Protein AF-A0A536A3Z0-F1 (afdb_monomer)

Secondary structure (DSSP, 8-state):
------HHHHHHHHHHHHHHHHHHHHHHHHHHHTT--HHHHHHHHHHHHHHHHHHHHHHHHHGGG--PPP--GGGGG----S--SHHHHHHHHHHHHHHTHHHH-TTSSS--TTGGG-SSPPP-HHHHGGGS-HHHHHHHHHH--TTSS-----TT---

Structure (mmCIF, N/CA/C/O backbone):
data_AF-A0A536A3Z0-F1
#
_entry.id   AF-A0A536A3Z0-F1
#
loop_
_atom_site.group_PDB
_atom_site.id
_atom_site.type_symbol
_atom_site.label_atom_id
_atom_site.label_alt_id
_atom_site.label_comp_id
_atom_site.label_asym_id
_atom_site.label_entity_id
_atom_site.label_seq_id
_atom_site.pdbx_PDB_ins_code
_atom_site.Cartn_x
_atom_site.Cartn_y
_atom_site.Cartn_z
_atom_site.occupancy
_atom_site.B_iso_or_equiv
_atom_site.auth_seq_id
_atom_site.auth_comp_id
_atom_site.auth_asym_id
_atom_site.auth_atom_id
_atom_site.pdbx_PDB_model_num
ATOM 1 N N . MET A 1 1 ? -14.158 -18.228 -1.837 1.00 35.00 1 MET A N 1
ATOM 2 C CA . MET A 1 1 ? -15.014 -17.431 -0.934 1.00 35.00 1 MET A CA 1
ATOM 3 C C . MET A 1 1 ? -14.098 -16.528 -0.124 1.00 35.00 1 MET A C 1
ATOM 5 O O . MET A 1 1 ? -13.519 -16.974 0.854 1.00 35.00 1 MET A O 1
ATOM 9 N N . THR A 1 2 ? -13.836 -15.323 -0.623 1.00 39.72 2 THR A N 1
ATOM 10 C CA . THR A 1 2 ? -12.904 -14.354 -0.028 1.00 39.72 2 THR A CA 1
ATOM 11 C C . THR A 1 2 ? -13.703 -13.335 0.769 1.00 39.72 2 THR A C 1
ATOM 13 O O . THR A 1 2 ? -14.512 -12.608 0.199 1.00 39.72 2 THR A O 1
ATOM 16 N N . PHE A 1 3 ? -13.504 -13.307 2.084 1.00 36.41 3 PHE A N 1
ATOM 17 C CA . PHE A 1 3 ? -14.075 -12.280 2.950 1.00 36.41 3 PHE A CA 1
ATOM 18 C C . PHE A 1 3 ? -13.420 -10.926 2.612 1.00 36.41 3 PHE A C 1
ATOM 20 O O . PHE A 1 3 ? -12.194 -10.837 2.676 1.00 36.41 3 PHE A O 1
ATOM 27 N N . PRO A 1 4 ? -14.175 -9.878 2.229 1.00 50.72 4 PRO A N 1
ATOM 28 C CA . PRO A 1 4 ? -13.609 -8.635 1.709 1.00 50.72 4 PRO A CA 1
ATOM 29 C C . PRO A 1 4 ? -13.393 -7.599 2.822 1.00 50.72 4 PRO A C 1
ATOM 31 O O . PRO A 1 4 ? -13.714 -6.428 2.647 1.00 50.72 4 PRO A O 1
ATOM 34 N N . ILE A 1 5 ? -12.903 -8.013 3.993 1.00 47.41 5 ILE A N 1
ATOM 35 C CA . ILE A 1 5 ? -12.660 -7.086 5.105 1.00 47.41 5 ILE A CA 1
ATOM 36 C C . ILE A 1 5 ? -11.173 -7.136 5.442 1.00 47.41 5 ILE A C 1
ATOM 38 O O . ILE A 1 5 ? -10.689 -8.090 6.046 1.00 47.41 5 ILE A O 1
ATOM 42 N N . SER A 1 6 ? -10.438 -6.116 4.992 1.00 59.69 6 SER A N 1
ATOM 43 C CA . SER A 1 6 ? -9.036 -5.906 5.357 1.00 59.69 6 SER A CA 1
ATOM 44 C C . SER A 1 6 ? -8.905 -5.638 6.865 1.00 59.69 6 SER A C 1
ATOM 46 O O . SER A 1 6 ? -9.880 -5.264 7.522 1.00 59.69 6 SER A O 1
ATOM 48 N N . ARG A 1 7 ? -7.691 -5.761 7.428 1.00 57.69 7 ARG A N 1
ATOM 49 C CA . ARG A 1 7 ? -7.367 -5.367 8.823 1.00 57.69 7 ARG A CA 1
ATOM 50 C C . ARG A 1 7 ? -7.955 -4.008 9.193 1.00 57.69 7 ARG A C 1
ATOM 52 O O . ARG A 1 7 ? -8.453 -3.804 10.293 1.00 57.69 7 ARG A O 1
ATOM 59 N N . GLN A 1 8 ? -7.913 -3.090 8.237 1.00 54.50 8 GLN A N 1
ATOM 60 C CA . GLN A 1 8 ? -8.420 -1.735 8.383 1.00 54.50 8 GLN A CA 1
ATOM 61 C C . GLN A 1 8 ? -9.938 -1.653 8.334 1.00 54.50 8 GLN A C 1
ATOM 63 O O . GLN A 1 8 ? -10.494 -0.802 9.014 1.00 54.50 8 GLN A O 1
ATOM 68 N N . GLY A 1 9 ? -10.619 -2.532 7.593 1.00 60.88 9 GLY A N 1
ATOM 69 C CA . GLY A 1 9 ? -12.071 -2.660 7.689 1.00 60.88 9 GLY A CA 1
ATOM 70 C C . GLY A 1 9 ? -12.499 -2.955 9.127 1.00 60.88 9 GLY A C 1
ATOM 71 O O . GLY A 1 9 ? -13.420 -2.323 9.631 1.00 60.88 9 GLY A O 1
ATOM 72 N N . LEU A 1 10 ? -11.755 -3.815 9.828 1.00 69.81 10 LEU A N 1
ATOM 73 C CA . LEU A 1 10 ? -11.991 -4.107 11.245 1.00 69.81 10 LEU A CA 1
ATOM 74 C C . LEU A 1 10 ? -11.639 -2.925 12.167 1.00 69.81 10 LEU A C 1
ATOM 76 O O . LEU A 1 10 ? -12.424 -2.610 13.056 1.00 69.81 10 LEU A O 1
ATOM 80 N N . GLU A 1 11 ? -10.520 -2.224 11.945 1.00 67.62 11 GLU A N 1
ATOM 81 C CA . GLU A 1 11 ? -10.167 -1.021 12.729 1.00 67.62 11 GLU A CA 1
ATOM 82 C C . GLU A 1 11 ? -11.187 0.122 12.541 1.00 67.62 11 GLU A C 1
ATOM 84 O O . GLU A 1 11 ? -11.544 0.801 13.501 1.00 67.62 11 GLU A O 1
ATOM 89 N N . GLN A 1 12 ? -11.701 0.325 11.324 1.00 63.50 12 GLN A N 1
ATOM 90 C CA . GLN A 1 12 ? -12.734 1.328 11.042 1.00 63.50 12 GLN A CA 1
ATOM 91 C C . GLN A 1 12 ? -14.075 0.954 11.678 1.00 63.50 12 GLN A C 1
ATOM 93 O O . GLN A 1 12 ? -14.724 1.814 12.271 1.00 63.50 12 GLN A O 1
ATOM 98 N N . ILE A 1 13 ? -14.461 -0.325 11.622 1.00 72.94 13 ILE A N 1
ATOM 99 C CA . ILE A 1 13 ? -15.632 -0.841 12.341 1.00 72.94 13 ILE A CA 1
ATOM 100 C C . ILE A 1 13 ? -15.473 -0.582 13.848 1.00 72.94 13 ILE A C 1
ATOM 102 O O . ILE A 1 13 ? -16.381 -0.026 14.462 1.00 72.94 13 ILE A O 1
ATOM 106 N N . ALA A 1 14 ? -14.298 -0.859 14.422 1.00 77.31 14 ALA A N 1
ATOM 107 C CA . ALA A 1 14 ? -14.023 -0.613 15.836 1.00 77.31 14 ALA A CA 1
ATOM 108 C C . ALA A 1 14 ? -14.120 0.878 16.219 1.00 77.31 14 ALA A C 1
ATOM 110 O O . ALA A 1 14 ? -14.708 1.212 17.246 1.00 77.31 14 ALA A O 1
ATOM 111 N N . ILE A 1 15 ? -13.601 1.795 15.391 1.00 80.00 15 ILE A N 1
ATOM 112 C CA . ILE A 1 15 ? -13.706 3.247 15.632 1.00 80.00 15 ILE A CA 1
ATOM 113 C C . ILE A 1 15 ? -15.165 3.710 15.567 1.00 80.00 15 ILE A C 1
ATOM 115 O O . ILE A 1 15 ? -15.617 4.445 16.445 1.00 80.00 15 ILE A O 1
ATOM 119 N N . VAL A 1 16 ? -15.915 3.276 14.552 1.00 77.06 16 VAL A N 1
ATOM 120 C CA . VAL A 1 16 ? -17.336 3.626 14.403 1.00 77.06 16 VAL A CA 1
ATOM 121 C C . VAL A 1 16 ? -18.140 3.130 15.604 1.00 77.06 16 VAL A C 1
ATOM 123 O O . VAL A 1 16 ? -18.972 3.869 16.134 1.00 77.06 16 VAL A O 1
ATOM 126 N N . LEU A 1 17 ? -17.855 1.920 16.084 1.00 81.12 17 LEU A N 1
ATOM 127 C CA . LEU A 1 17 ? -18.514 1.345 17.254 1.00 81.12 17 LEU A CA 1
ATOM 128 C C . LEU A 1 17 ? -18.120 2.073 18.547 1.00 81.12 17 LEU A C 1
ATOM 130 O O . LEU A 1 17 ? -18.994 2.358 19.367 1.00 81.12 17 LEU A O 1
ATOM 134 N N . ALA A 1 18 ? -16.863 2.502 18.692 1.00 80.81 18 ALA A N 1
ATOM 135 C CA . ALA A 1 18 ? -16.418 3.324 19.819 1.00 80.81 18 ALA A CA 1
ATOM 136 C C . ALA A 1 18 ? -17.085 4.715 19.846 1.00 80.81 18 ALA A C 1
ATOM 138 O O . ALA A 1 18 ? -17.558 5.162 20.894 1.00 80.81 18 ALA A O 1
ATOM 139 N N . VAL A 1 19 ? -17.182 5.394 18.697 1.00 82.50 19 VAL A N 1
ATOM 140 C CA . VAL A 1 19 ? -17.885 6.685 18.578 1.00 82.50 19 VAL A CA 1
ATOM 141 C C . VAL A 1 19 ? -19.380 6.512 18.854 1.00 82.50 19 VAL A C 1
ATOM 143 O O . VAL A 1 19 ? -19.966 7.295 19.605 1.00 82.50 19 VAL A O 1
ATOM 146 N N . GLY A 1 20 ? -19.995 5.459 18.308 1.00 76.50 20 GLY A N 1
ATOM 147 C CA . GLY A 1 20 ? -21.389 5.107 18.576 1.00 76.50 20 GLY A CA 1
ATOM 148 C C . GLY A 1 20 ? -21.656 4.869 20.064 1.00 76.50 20 GLY A C 1
ATOM 149 O O . GLY A 1 20 ? -22.632 5.390 20.607 1.00 76.50 20 GLY A O 1
ATOM 150 N N . ALA A 1 21 ? -20.752 4.169 20.752 1.00 80.50 21 ALA A N 1
ATOM 151 C CA . ALA A 1 21 ? -20.824 3.947 22.192 1.00 80.50 21 ALA A CA 1
ATOM 152 C C . ALA A 1 21 ? -20.723 5.250 23.001 1.00 80.50 21 ALA A C 1
ATOM 154 O O . ALA A 1 21 ? -21.489 5.442 23.946 1.00 80.50 21 ALA A O 1
ATOM 155 N N . ALA A 1 22 ? -19.833 6.170 22.614 1.00 81.94 22 ALA A N 1
ATOM 156 C CA . ALA A 1 22 ? -19.687 7.468 23.273 1.00 81.94 22 ALA A CA 1
ATOM 157 C C . ALA A 1 22 ? -20.947 8.338 23.120 1.00 81.94 22 ALA A C 1
ATOM 159 O O . ALA A 1 22 ? -21.454 8.886 24.101 1.00 81.94 22 ALA A O 1
ATOM 160 N N . LEU A 1 23 ? -21.506 8.420 21.909 1.00 80.44 23 LEU A N 1
ATOM 161 C CA . LEU A 1 23 ? -22.755 9.144 21.649 1.00 80.44 23 LEU A CA 1
ATOM 162 C C . LEU A 1 23 ? -23.933 8.526 22.410 1.00 80.44 23 LEU A C 1
ATOM 1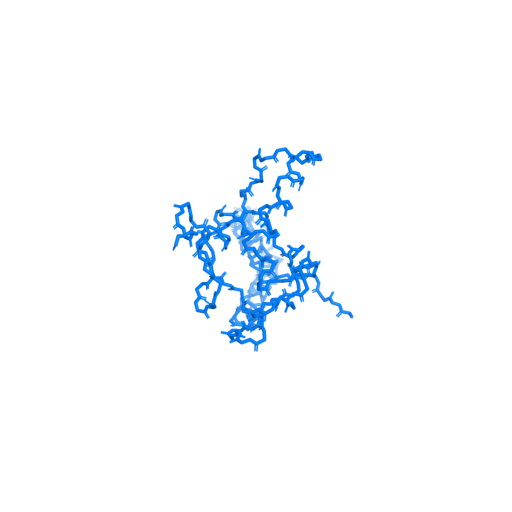64 O O . LEU A 1 23 ? -24.751 9.247 22.990 1.00 80.44 23 LEU A O 1
ATOM 168 N N . PHE A 1 24 ? -23.989 7.194 22.472 1.00 75.50 24 PHE A N 1
ATOM 169 C CA . PHE A 1 24 ? -24.985 6.490 23.266 1.00 75.50 24 PHE A CA 1
ATOM 170 C C . PHE A 1 24 ? -24.838 6.792 24.764 1.00 75.50 24 PHE A C 1
ATOM 172 O O . PHE A 1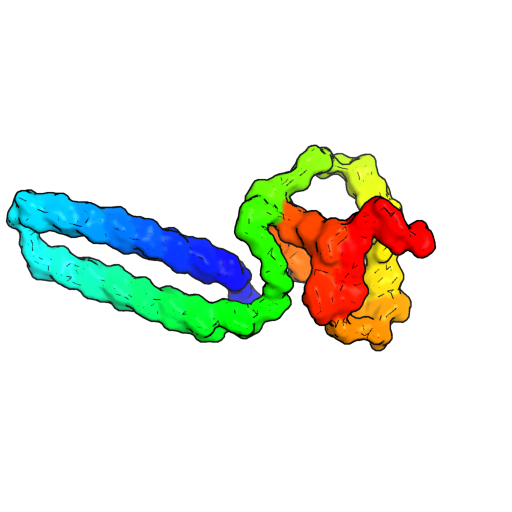 24 ? -25.839 7.074 25.418 1.00 75.50 24 PHE A O 1
ATOM 179 N N . ALA A 1 25 ? -23.615 6.814 25.303 1.00 74.75 25 ALA A N 1
ATOM 180 C CA . ALA A 1 25 ? -23.332 7.167 26.696 1.00 74.75 25 ALA A CA 1
ATOM 181 C C . ALA A 1 25 ? -23.680 8.631 27.039 1.00 74.75 25 ALA A C 1
ATOM 183 O O . ALA A 1 25 ? -24.053 8.938 28.172 1.00 74.75 25 ALA A O 1
ATOM 184 N N . ILE A 1 26 ? -23.632 9.549 26.074 1.00 79.88 26 ILE A N 1
ATOM 185 C CA . ILE A 1 26 ? -24.117 10.923 26.268 1.00 79.88 26 ILE A CA 1
ATOM 186 C C . ILE A 1 26 ? -25.653 10.942 26.301 1.00 79.88 26 ILE A C 1
ATOM 188 O O . ILE A 1 26 ? -26.254 11.502 27.221 1.00 79.88 26 ILE A O 1
ATOM 192 N N . PHE A 1 27 ? -26.307 10.287 25.337 1.00 73.00 27 PHE A N 1
ATOM 193 C CA . PHE A 1 27 ? -27.771 10.209 25.263 1.00 73.00 27 PHE A CA 1
ATOM 194 C C . PHE A 1 27 ? -28.384 9.526 26.494 1.00 73.00 27 PHE A C 1
ATOM 196 O O . PHE A 1 27 ? -29.369 10.004 27.057 1.00 73.00 27 PHE A O 1
ATOM 203 N N . ALA A 1 28 ? -27.753 8.446 26.941 1.00 66.19 28 ALA A N 1
ATOM 204 C CA . ALA A 1 28 ? -27.955 7.757 28.203 1.00 66.19 28 ALA A CA 1
ATOM 205 C C . ALA A 1 28 ? -28.078 8.710 29.396 1.00 66.19 28 ALA A C 1
ATOM 207 O O . ALA A 1 28 ? -29.131 8.788 30.031 1.00 66.19 28 ALA A O 1
ATOM 208 N N . VAL A 1 29 ? -27.014 9.475 29.658 1.00 76.44 29 VAL A N 1
ATOM 209 C CA . VAL A 1 29 ? -26.912 10.412 30.781 1.00 76.44 29 VAL A CA 1
ATOM 210 C C . VAL A 1 29 ? -27.973 11.507 30.675 1.00 76.44 29 VAL A C 1
ATOM 212 O O . VAL A 1 29 ? -28.627 11.836 31.666 1.00 76.44 29 VAL A O 1
ATOM 215 N N . VAL A 1 30 ? -28.209 12.033 29.470 1.00 75.81 30 VAL A N 1
ATOM 216 C CA . VAL 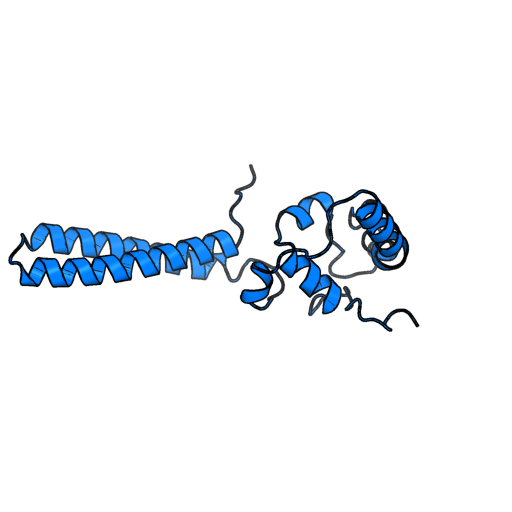A 1 30 ? -29.260 13.031 29.215 1.00 75.81 30 VAL A CA 1
ATOM 217 C C . VAL A 1 30 ? -30.658 12.453 29.469 1.00 75.81 30 VAL A C 1
ATOM 219 O O . VAL A 1 30 ? -31.514 13.130 30.038 1.00 75.81 30 VAL A O 1
ATOM 222 N N . SER A 1 31 ? -30.906 11.202 29.076 1.00 64.94 31 SER A N 1
ATOM 223 C CA . SER A 1 31 ? -32.195 10.531 29.266 1.00 64.94 31 SER A CA 1
ATOM 224 C C . SER A 1 31 ? -32.465 10.157 30.726 1.00 64.94 31 SER A C 1
ATOM 226 O O . SER A 1 31 ? -33.603 10.285 31.179 1.00 64.94 31 SER A O 1
ATOM 228 N N . TRP A 1 32 ? -31.420 9.792 31.477 1.00 65.31 32 TRP A N 1
ATOM 229 C CA . TRP A 1 32 ? -31.483 9.539 32.916 1.00 65.31 32 TRP A CA 1
ATOM 230 C C . TRP A 1 32 ? -31.829 10.809 33.692 1.00 65.31 32 TRP A C 1
ATOM 232 O O . TRP A 1 32 ? -32.757 10.804 34.498 1.00 65.31 32 TRP A O 1
ATOM 242 N N . ARG A 1 33 ? -31.177 11.934 33.360 1.00 76.38 33 ARG A N 1
ATOM 243 C CA . ARG A 1 33 ? -31.507 13.254 33.925 1.00 76.38 33 ARG A CA 1
ATOM 244 C C . ARG A 1 33 ? -32.938 13.710 33.616 1.00 76.38 33 ARG A C 1
ATOM 246 O O . ARG A 1 33 ? -33.452 14.579 34.308 1.00 76.38 33 ARG A O 1
ATOM 253 N N . ARG A 1 34 ? -33.584 13.131 32.595 1.00 77.44 34 ARG A N 1
ATOM 254 C CA . ARG A 1 34 ? -34.976 13.409 32.198 1.00 77.44 34 ARG A CA 1
ATOM 255 C C . ARG A 1 34 ? -36.004 12.403 32.747 1.00 77.44 34 ARG A C 1
ATOM 257 O O . ARG A 1 34 ? -37.163 12.486 32.359 1.00 77.44 34 ARG A O 1
ATOM 264 N N . GLY A 1 35 ? -35.615 11.477 33.631 1.00 68.44 35 GLY A N 1
ATOM 265 C CA . GLY A 1 35 ? -36.553 10.609 34.365 1.00 68.44 35 GLY A CA 1
ATOM 266 C C . GLY A 1 35 ? -37.169 9.453 33.562 1.00 68.44 35 GLY A C 1
ATOM 267 O O . GLY A 1 35 ? -38.273 9.016 33.871 1.00 68.44 35 GLY A O 1
ATOM 268 N N . ARG A 1 36 ? -36.492 8.962 32.516 1.00 65.94 36 ARG A N 1
ATOM 269 C CA . ARG A 1 36 ? -36.989 7.884 31.635 1.00 65.94 36 ARG A CA 1
ATOM 270 C C . ARG A 1 36 ? -36.663 6.475 32.176 1.00 65.94 36 ARG A C 1
ATOM 272 O O . ARG A 1 36 ? -35.621 6.291 32.798 1.00 65.94 36 ARG A O 1
ATOM 279 N N . ASP A 1 37 ? -37.518 5.482 31.888 1.00 70.81 37 ASP A N 1
ATOM 280 C CA . ASP A 1 37 ? -37.456 4.082 32.371 1.00 70.81 37 ASP A CA 1
ATOM 281 C C . ASP A 1 37 ? -36.052 3.436 32.358 1.00 70.81 37 ASP A C 1
ATOM 283 O O . ASP A 1 37 ? -35.551 2.958 31.334 1.00 70.81 37 ASP A O 1
ATOM 287 N N . TRP A 1 38 ? -35.455 3.331 33.547 1.00 68.19 38 TRP A N 1
ATOM 288 C CA . TRP A 1 38 ? -34.079 2.876 33.787 1.00 68.19 38 TRP A CA 1
ATOM 289 C C . TRP A 1 38 ? -33.777 1.442 33.308 1.00 68.19 38 TRP A C 1
ATOM 291 O O . TRP A 1 38 ? -32.653 1.142 32.910 1.00 68.19 38 TRP A O 1
ATOM 301 N N . ARG A 1 39 ? -34.778 0.547 33.268 1.00 70.31 39 ARG A N 1
ATOM 302 C CA . ARG A 1 39 ? -34.592 -0.851 32.814 1.00 70.31 39 ARG A CA 1
ATOM 303 C C . ARG A 1 39 ? -34.244 -0.946 31.326 1.00 70.31 39 ARG A C 1
ATOM 305 O O . ARG A 1 39 ? -33.362 -1.718 30.963 1.00 70.31 39 ARG A O 1
ATOM 312 N N . ARG A 1 40 ? -34.891 -0.140 30.475 1.00 66.81 40 ARG A N 1
ATOM 313 C CA . ARG A 1 40 ? -34.608 -0.102 29.024 1.00 66.81 40 ARG A CA 1
ATOM 314 C C . ARG A 1 40 ? -33.228 0.487 28.747 1.00 66.81 40 ARG A C 1
ATOM 316 O O . ARG A 1 40 ? -32.528 0.058 27.830 1.00 66.81 40 ARG A O 1
ATOM 323 N N . PHE A 1 41 ? -32.832 1.440 29.586 1.00 65.44 41 PHE A N 1
ATOM 324 C CA . PHE A 1 41 ? -31.515 2.045 29.543 1.00 65.44 41 PHE A CA 1
ATOM 325 C C . PHE A 1 41 ? -30.405 1.038 29.905 1.00 65.44 41 PHE A C 1
ATOM 327 O O . PHE A 1 41 ? -29.477 0.843 29.120 1.00 65.44 41 PHE A O 1
ATOM 334 N N . ALA A 1 42 ? -30.550 0.323 31.025 1.00 74.12 42 ALA A N 1
ATOM 335 C CA . ALA A 1 42 ? -29.596 -0.695 31.470 1.00 74.12 42 ALA A CA 1
ATOM 336 C C . ALA A 1 42 ? -29.424 -1.844 30.457 1.00 74.12 42 ALA A C 1
ATOM 338 O O . ALA A 1 42 ? -28.303 -2.279 30.200 1.00 74.12 42 ALA A O 1
ATOM 339 N N . GLN A 1 43 ? -30.515 -2.299 29.831 1.00 76.38 43 GLN A N 1
ATOM 340 C CA . GLN A 1 43 ? -30.468 -3.337 28.792 1.00 76.38 43 GLN A CA 1
ATOM 341 C C . GLN A 1 43 ? -29.689 -2.884 27.551 1.00 76.38 43 GLN A C 1
ATOM 343 O O . GLN A 1 43 ? -28.864 -3.629 27.030 1.00 76.38 43 GLN A O 1
ATOM 348 N N . SER A 1 44 ? -29.912 -1.646 27.108 1.00 74.38 44 SER A N 1
ATOM 349 C CA . SER A 1 44 ? -29.237 -1.088 25.932 1.00 74.38 44 SER A CA 1
ATOM 350 C C . SER A 1 44 ? -27.741 -0.854 26.188 1.00 74.38 44 SER A C 1
ATOM 352 O O . SER A 1 44 ? -26.910 -1.180 25.344 1.00 74.38 44 SER A O 1
ATOM 354 N N . ALA A 1 45 ? -27.386 -0.359 27.380 1.00 79.06 45 ALA A N 1
ATOM 355 C CA . ALA A 1 45 ? -25.994 -0.197 27.799 1.00 79.06 45 ALA A CA 1
ATOM 356 C C . ALA A 1 45 ? -25.259 -1.545 27.904 1.00 79.06 45 ALA A C 1
ATOM 358 O O . ALA A 1 45 ? -24.118 -1.655 27.460 1.00 79.06 45 ALA A O 1
ATOM 359 N N . GLY A 1 46 ? -25.924 -2.584 28.424 1.00 81.00 46 GLY A N 1
ATOM 360 C CA . GLY A 1 46 ? -25.374 -3.941 28.461 1.00 81.00 46 GLY A CA 1
ATOM 361 C C . GLY A 1 46 ? -25.111 -4.511 27.066 1.00 81.00 46 GLY A C 1
ATOM 362 O O . GLY A 1 46 ? -24.063 -5.109 26.838 1.00 81.00 46 GLY A O 1
ATOM 363 N N . PHE A 1 47 ? -26.017 -4.272 26.113 1.00 84.00 47 PHE A N 1
ATOM 364 C CA . PHE A 1 47 ? -25.862 -4.748 24.736 1.00 84.00 47 PHE A CA 1
ATOM 365 C C . PHE A 1 47 ? -24.683 -4.074 24.021 1.00 84.00 47 PHE A C 1
ATOM 367 O O . PHE A 1 47 ? -23.869 -4.747 23.399 1.00 84.00 47 PHE A O 1
ATOM 374 N N . ILE A 1 48 ? -24.542 -2.753 24.167 1.00 81.44 48 ILE A N 1
ATOM 375 C CA . ILE A 1 48 ? -23.415 -2.004 23.592 1.00 81.44 48 ILE A CA 1
ATOM 376 C C . ILE A 1 48 ? -22.094 -2.407 24.252 1.00 81.44 48 ILE A C 1
ATOM 378 O O . ILE A 1 48 ? -21.107 -2.610 23.553 1.00 81.44 48 ILE A O 1
ATOM 382 N N . GLY A 1 49 ? -22.079 -2.594 25.575 1.00 82.12 49 GLY A N 1
ATOM 383 C CA . GLY A 1 49 ? -20.905 -3.106 26.281 1.00 82.12 49 GLY A CA 1
ATOM 384 C C . GLY A 1 49 ? -20.465 -4.478 25.764 1.00 82.12 49 GLY A C 1
ATOM 385 O O . GLY A 1 49 ? -19.278 -4.694 25.539 1.00 82.12 49 GLY A O 1
ATOM 386 N N . ALA A 1 50 ? -21.415 -5.380 25.503 1.00 81.19 50 ALA A N 1
ATOM 387 C CA . ALA A 1 50 ? -21.123 -6.686 24.919 1.00 81.19 50 ALA A CA 1
ATOM 388 C C . ALA A 1 50 ? -20.552 -6.576 23.494 1.00 81.19 50 ALA A C 1
ATOM 390 O O . ALA A 1 50 ? -19.574 -7.255 23.192 1.00 81.19 50 ALA A O 1
ATOM 391 N N . LEU A 1 51 ? -21.105 -5.702 22.642 1.00 86.50 51 LEU A N 1
ATOM 392 C CA . LEU A 1 51 ? -20.591 -5.481 21.283 1.00 86.50 51 LEU A CA 1
ATOM 393 C C . LEU A 1 51 ? -19.149 -4.955 21.297 1.00 86.50 51 LEU A C 1
ATOM 395 O O . LEU A 1 51 ? -18.295 -5.536 20.639 1.00 86.50 51 LEU A O 1
ATOM 399 N N . ILE A 1 52 ? -18.850 -3.954 22.132 1.00 84.25 52 ILE A N 1
ATOM 400 C CA . ILE A 1 52 ? -17.490 -3.405 22.270 1.00 84.25 52 ILE A CA 1
ATOM 401 C C . ILE A 1 52 ? -16.496 -4.486 22.709 1.00 84.25 52 ILE A C 1
ATOM 403 O O . ILE A 1 52 ? -15.385 -4.553 22.190 1.00 84.25 52 ILE A O 1
ATOM 407 N N . LEU A 1 53 ? -16.871 -5.339 23.667 1.00 84.19 53 LEU A N 1
ATOM 408 C CA . LEU A 1 53 ? -16.000 -6.424 24.126 1.00 84.19 53 LEU A CA 1
ATOM 409 C C . LEU A 1 53 ? -15.744 -7.459 23.023 1.00 84.19 53 LEU A C 1
ATOM 411 O O . LEU A 1 53 ? -14.622 -7.950 22.903 1.00 84.19 53 LEU A O 1
ATOM 415 N N . VAL A 1 54 ? -16.754 -7.762 22.203 1.00 86.25 54 VAL A N 1
ATOM 416 C CA . VAL A 1 54 ? -16.605 -8.642 21.038 1.00 86.25 54 VAL A CA 1
ATOM 417 C C . VAL A 1 54 ? -15.688 -8.009 19.991 1.00 86.25 54 VAL A C 1
ATOM 419 O O . VAL A 1 54 ? -14.775 -8.685 19.522 1.00 86.25 54 VAL A O 1
ATOM 422 N N . ASP A 1 55 ? -15.856 -6.724 19.674 1.00 80.19 55 ASP A N 1
ATOM 423 C CA . ASP A 1 55 ? -14.993 -6.022 18.716 1.00 80.19 55 ASP A CA 1
ATOM 424 C C . ASP A 1 55 ? -13.545 -5.954 19.186 1.00 80.19 55 ASP A C 1
ATOM 426 O O . ASP A 1 55 ? -12.633 -6.224 18.410 1.00 80.19 55 ASP A O 1
ATOM 430 N N . LEU A 1 56 ? -13.315 -5.629 20.462 1.00 82.62 56 LEU A N 1
ATOM 431 C CA . LEU A 1 56 ? -11.974 -5.600 21.044 1.00 82.62 56 LEU A CA 1
ATOM 432 C C . LEU A 1 56 ? -11.338 -6.994 21.044 1.00 82.62 56 LEU A C 1
ATOM 434 O O . LEU A 1 56 ? -10.152 -7.122 20.741 1.00 82.62 56 LEU A O 1
ATOM 438 N N . GLY A 1 57 ? -12.116 -8.041 21.333 1.00 80.31 57 GLY A N 1
ATOM 439 C CA . GLY A 1 57 ? -11.660 -9.428 21.246 1.00 80.31 57 GLY A CA 1
ATOM 440 C C . GLY A 1 57 ? -11.307 -9.840 19.815 1.00 80.31 57 GLY A C 1
ATOM 441 O O . GLY A 1 57 ? -10.260 -10.448 19.579 1.00 80.31 57 GLY A O 1
ATOM 442 N N . LEU A 1 58 ? -12.134 -9.462 18.838 1.00 76.25 58 LEU A N 1
ATOM 443 C CA . LEU A 1 58 ? -11.871 -9.719 17.424 1.00 76.25 58 LEU A CA 1
ATOM 444 C C . LEU A 1 58 ? -10.647 -8.930 16.940 1.00 76.25 58 LEU A C 1
ATOM 446 O O . LEU A 1 58 ? -9.775 -9.491 16.285 1.00 76.25 58 LEU A O 1
ATOM 450 N N . ALA A 1 59 ? -10.520 -7.661 17.322 1.00 69.56 59 ALA A N 1
ATOM 451 C CA . ALA A 1 59 ? -9.358 -6.839 17.007 1.00 69.56 59 ALA A CA 1
ATOM 452 C C . ALA A 1 59 ? -8.072 -7.433 17.601 1.00 69.56 59 ALA A C 1
ATOM 454 O O . ALA A 1 59 ? -7.081 -7.574 16.887 1.00 69.56 59 ALA A O 1
ATOM 455 N N . TYR A 1 60 ? -8.090 -7.853 18.870 1.00 73.00 60 TYR A N 1
ATOM 456 C CA . TYR A 1 60 ? -6.931 -8.454 19.536 1.00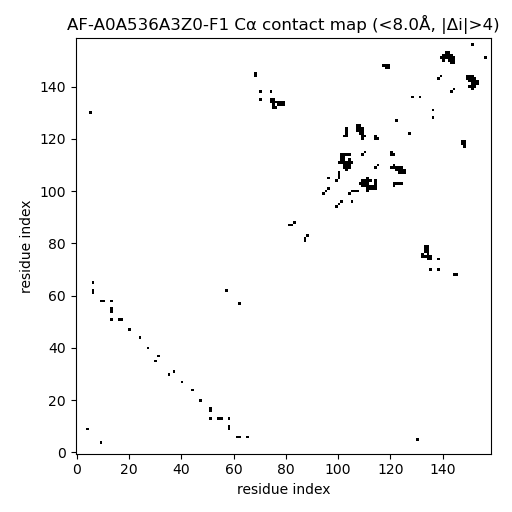 73.00 60 TYR A CA 1
ATOM 457 C C . TYR A 1 60 ? -6.502 -9.784 18.902 1.00 73.00 60 TYR A C 1
ATOM 459 O O . TYR A 1 60 ? -5.312 -10.072 18.820 1.00 73.00 60 TYR A O 1
ATOM 467 N N . THR A 1 61 ? -7.452 -10.590 18.426 1.00 69.94 61 THR A N 1
ATOM 468 C CA . THR A 1 61 ? -7.161 -11.910 17.841 1.00 69.94 61 THR A CA 1
ATOM 469 C C . THR A 1 61 ? -6.836 -11.855 16.346 1.00 69.94 61 THR A C 1
ATOM 471 O O . THR A 1 61 ? -6.035 -12.655 15.861 1.00 69.94 61 THR A O 1
ATOM 474 N N . VAL A 1 62 ? -7.402 -10.904 15.600 1.00 65.88 62 VAL A N 1
ATOM 475 C CA . VAL A 1 62 ? -7.244 -10.812 14.139 1.00 65.88 62 VAL A CA 1
ATOM 476 C C . VAL A 1 62 ? -6.120 -9.854 13.735 1.00 65.88 62 VAL A C 1
ATOM 478 O O . VAL A 1 62 ? -5.356 -10.164 12.822 1.00 65.88 62 VAL A O 1
ATOM 481 N N . ALA A 1 63 ? -5.951 -8.715 14.414 1.00 56.31 63 ALA A N 1
ATOM 482 C CA . ALA A 1 63 ? -4.976 -7.695 14.015 1.00 56.31 63 ALA A CA 1
ATOM 483 C C . ALA A 1 63 ? -3.493 -8.132 14.067 1.00 56.31 63 ALA A C 1
ATOM 485 O O . ALA A 1 63 ? -2.741 -7.697 13.186 1.00 56.31 63 ALA A O 1
ATOM 486 N N . PRO A 1 64 ? -3.020 -8.963 15.020 1.00 56.34 64 PRO A N 1
ATOM 487 C CA . PRO A 1 64 ? -1.618 -9.397 15.052 1.00 56.34 64 PRO A CA 1
ATOM 488 C C . PRO A 1 64 ? -1.253 -10.350 13.908 1.00 56.34 64 PRO A C 1
ATOM 490 O O . PRO A 1 64 ? -0.083 -10.488 13.574 1.00 56.34 64 PRO A O 1
ATOM 493 N N . ASN A 1 65 ? -2.252 -10.992 13.298 1.00 53.03 65 ASN A N 1
ATOM 494 C CA . ASN A 1 65 ? -2.064 -12.036 12.294 1.00 53.03 65 ASN A CA 1
ATOM 495 C C . ASN A 1 65 ? -2.121 -11.513 10.850 1.0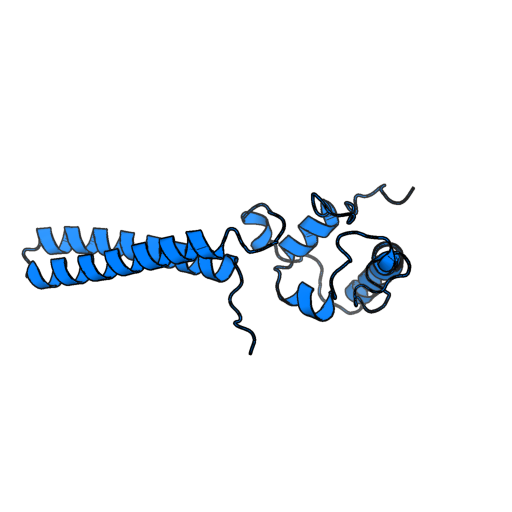0 53.03 65 ASN A C 1
ATOM 497 O O . ASN A 1 65 ? -2.142 -12.311 9.915 1.00 53.03 65 ASN A O 1
ATOM 501 N N . ILE A 1 66 ? -2.163 -10.190 10.647 1.00 55.25 66 ILE A N 1
ATOM 502 C CA . ILE A 1 66 ? -2.225 -9.596 9.309 1.00 55.25 66 ILE A CA 1
ATOM 503 C C . ILE A 1 66 ? -0.857 -9.002 8.947 1.00 55.25 66 ILE A C 1
ATOM 505 O O . ILE A 1 66 ? -0.479 -7.968 9.501 1.00 55.25 66 ILE A O 1
ATOM 509 N N . PRO A 1 67 ? -0.114 -9.632 8.016 1.00 56.59 67 PRO A N 1
ATOM 510 C CA . PRO A 1 67 ? 1.225 -9.217 7.613 1.00 56.59 67 PRO A CA 1
ATOM 511 C C . PRO A 1 67 ? 1.162 -8.051 6.616 1.00 56.59 67 PRO A C 1
ATOM 513 O O . PRO A 1 67 ? 1.601 -8.165 5.475 1.00 56.59 67 PRO A O 1
ATOM 516 N N . THR A 1 68 ? 0.575 -6.925 7.019 1.00 64.12 68 THR A N 1
ATOM 517 C CA . THR A 1 68 ? 0.679 -5.671 6.262 1.00 64.12 68 THR A CA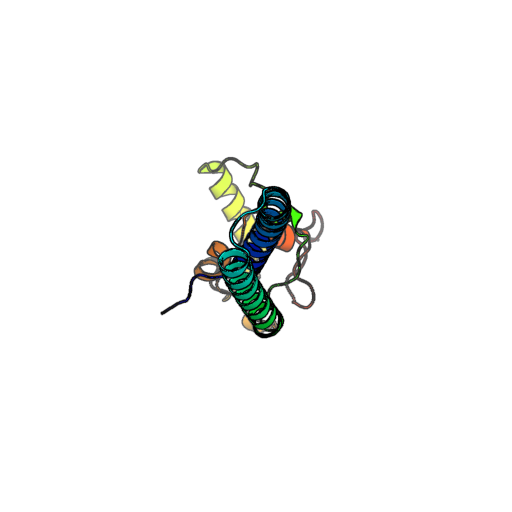 1
ATOM 518 C C . THR A 1 68 ? 1.747 -4.790 6.903 1.00 64.12 68 THR A C 1
ATOM 520 O O . THR A 1 68 ? 1.671 -4.563 8.115 1.00 64.12 68 THR A O 1
ATOM 523 N N . PRO A 1 69 ? 2.718 -4.270 6.136 1.00 69.81 69 PRO A N 1
ATOM 524 C CA . PRO A 1 69 ? 3.726 -3.359 6.665 1.00 69.81 69 PRO A CA 1
ATOM 525 C C . PRO A 1 69 ? 3.056 -2.114 7.268 1.00 69.81 69 PRO A C 1
ATOM 527 O O . PRO A 1 69 ? 2.140 -1.566 6.645 1.00 69.81 69 PRO A O 1
ATOM 530 N N . PRO A 1 70 ? 3.466 -1.655 8.465 1.00 76.62 70 PRO A N 1
ATOM 531 C CA . PRO A 1 70 ? 2.859 -0.488 9.090 1.00 76.62 70 PRO A CA 1
ATOM 532 C C . PRO A 1 70 ? 3.150 0.774 8.267 1.00 76.62 70 PRO A C 1
ATOM 534 O O . PRO A 1 70 ? 4.292 1.032 7.897 1.00 76.62 70 PRO A O 1
ATOM 537 N N . VAL A 1 71 ? 2.113 1.571 8.010 1.00 84.44 71 VAL A N 1
ATOM 538 C CA . VAL A 1 71 ? 2.201 2.892 7.366 1.00 84.44 71 VAL A CA 1
ATOM 539 C C . VAL A 1 71 ? 1.528 3.941 8.257 1.00 84.44 71 VAL A C 1
ATOM 541 O O . VAL A 1 71 ? 0.609 3.589 9.008 1.00 84.44 71 VAL A O 1
ATOM 544 N N . PRO A 1 72 ? 1.931 5.225 8.208 1.00 87.38 72 PRO A N 1
ATOM 545 C CA . PRO A 1 72 ? 1.259 6.267 8.973 1.00 87.38 72 PRO A CA 1
ATOM 546 C C . PRO A 1 72 ? -0.221 6.370 8.595 1.00 87.38 72 PRO A C 1
ATOM 548 O O . PRO A 1 72 ? -0.572 6.385 7.419 1.00 87.38 72 PRO A O 1
ATOM 551 N N . PHE A 1 73 ? -1.104 6.496 9.586 1.00 78.56 73 PHE A N 1
ATOM 552 C CA . PHE A 1 73 ? -2.556 6.475 9.366 1.00 78.56 73 PHE A CA 1
ATOM 553 C C . PHE A 1 73 ? -3.036 7.464 8.290 1.00 78.56 73 PHE A C 1
ATOM 555 O O . PHE A 1 73 ? -3.906 7.134 7.486 1.00 78.56 73 PHE A O 1
ATOM 562 N N . PHE A 1 74 ? -2.453 8.663 8.246 1.00 84.44 74 PHE A N 1
ATOM 563 C CA . PHE A 1 74 ? -2.888 9.721 7.338 1.00 84.44 74 PHE A CA 1
ATOM 564 C C . PHE A 1 74 ? -2.610 9.421 5.855 1.00 84.44 74 PHE A C 1
ATOM 566 O O . PHE A 1 74 ? -3.320 9.951 5.002 1.00 84.44 74 PHE A O 1
ATOM 573 N N . VAL A 1 75 ? -1.641 8.554 5.521 1.00 88.12 75 VAL A N 1
ATOM 574 C CA . VAL A 1 75 ? -1.286 8.281 4.112 1.00 88.12 75 VAL A CA 1
ATOM 575 C C . VAL A 1 75 ? -2.422 7.605 3.345 1.00 88.12 75 VAL A C 1
ATOM 577 O O . VAL A 1 75 ? -2.530 7.739 2.135 1.00 88.12 75 VAL A O 1
ATOM 580 N N . ARG A 1 76 ? -3.341 6.956 4.059 1.00 83.94 76 ARG A N 1
ATOM 581 C CA . ARG A 1 76 ? -4.515 6.251 3.524 1.00 83.94 76 ARG A CA 1
ATOM 582 C C . ARG A 1 76 ? -5.521 7.175 2.853 1.00 83.94 76 ARG A C 1
ATOM 584 O O . ARG A 1 76 ? -6.293 6.740 2.006 1.00 83.94 76 ARG A O 1
ATOM 591 N N . PHE A 1 77 ? -5.508 8.444 3.248 1.00 87.25 77 PHE A N 1
ATOM 592 C CA . PHE A 1 77 ? -6.396 9.476 2.725 1.00 87.25 77 PHE A CA 1
ATOM 593 C C . PHE A 1 77 ? -5.741 10.296 1.616 1.00 87.25 77 PHE A C 1
ATOM 595 O O . PHE A 1 77 ? -6.397 11.153 1.026 1.00 87.25 77 PHE A O 1
ATOM 602 N N . LEU A 1 78 ? -4.460 10.050 1.318 1.00 90.56 78 LEU A N 1
ATOM 603 C CA . LEU A 1 78 ? -3.795 10.709 0.206 1.00 90.56 78 LEU A CA 1
ATOM 604 C C . LEU A 1 78 ? -4.369 10.182 -1.105 1.00 90.56 78 LEU A C 1
ATOM 606 O O . LEU A 1 78 ? -4.393 8.979 -1.378 1.00 90.56 78 LEU A O 1
ATOM 610 N N . GLN A 1 79 ? -4.833 11.120 -1.919 1.00 90.19 79 GLN A N 1
ATOM 611 C CA . GLN A 1 79 ? -5.269 10.852 -3.277 1.00 90.19 79 GLN A CA 1
ATOM 612 C C . GLN A 1 79 ? -4.081 10.961 -4.221 1.00 90.19 79 GLN A C 1
ATOM 614 O O . GLN A 1 79 ? -3.140 11.710 -3.963 1.00 90.19 79 GLN A O 1
ATOM 619 N N . ASN A 1 80 ? -4.139 10.228 -5.330 1.00 90.69 80 ASN A N 1
ATOM 620 C CA . ASN A 1 80 ? -3.172 10.410 -6.397 1.00 90.69 80 ASN A CA 1
ATOM 621 C C . ASN A 1 80 ? -3.400 11.794 -7.042 1.00 90.69 80 ASN A C 1
ATOM 623 O O . ASN A 1 80 ? -4.461 11.990 -7.638 1.00 90.69 80 ASN A O 1
ATOM 627 N N . PRO A 1 81 ? -2.449 12.745 -6.944 1.00 92.50 81 PRO A N 1
ATOM 628 C CA . PRO A 1 81 ? -2.609 14.063 -7.550 1.00 92.50 81 PRO A CA 1
ATOM 629 C C . PRO A 1 81 ? -2.388 14.035 -9.070 1.00 92.50 81 PRO A C 1
ATOM 631 O O . PRO A 1 81 ? -2.673 15.020 -9.746 1.00 92.50 81 PRO A O 1
ATOM 634 N N . THR A 1 82 ? -1.848 12.937 -9.615 1.00 91.69 82 THR A N 1
ATOM 635 C CA . THR A 1 82 ? -1.597 12.810 -11.053 1.00 91.69 82 THR A CA 1
ATOM 636 C C . THR A 1 82 ? -2.885 12.461 -11.808 1.00 91.69 82 THR A C 1
ATOM 638 O O . THR A 1 82 ? -3.628 11.575 -11.371 1.00 91.69 82 THR A O 1
ATOM 641 N N . PRO A 1 83 ? -3.172 13.131 -12.941 1.00 93.44 83 PRO A N 1
ATOM 642 C CA . PRO A 1 83 ? -4.337 12.817 -13.760 1.00 93.44 83 PRO A CA 1
ATOM 643 C C . PRO A 1 83 ? -4.323 11.369 -14.253 1.00 93.44 83 PRO A C 1
ATOM 645 O O . PRO A 1 83 ? -3.303 10.866 -14.727 1.00 93.44 83 PRO A O 1
ATOM 648 N N . ASN A 1 84 ? -5.478 10.709 -14.195 1.00 92.44 84 ASN A N 1
ATOM 649 C CA . ASN A 1 84 ? -5.653 9.370 -14.750 1.00 92.44 84 ASN A CA 1
ATOM 650 C C . ASN A 1 84 ? -5.960 9.450 -16.253 1.00 92.44 84 ASN A C 1
ATOM 652 O O . ASN A 1 84 ? -7.103 9.271 -16.676 1.00 92.44 84 ASN A O 1
ATOM 656 N N . ASP A 1 85 ? -4.940 9.765 -17.047 1.00 96.00 85 ASP A N 1
ATOM 657 C CA . ASP A 1 85 ? -5.024 9.849 -18.503 1.00 96.00 85 ASP A CA 1
ATOM 658 C C . ASP A 1 85 ? -4.020 8.898 -19.192 1.00 96.00 85 ASP A C 1
ATOM 660 O O . ASP A 1 85 ? -3.094 8.380 -18.553 1.00 96.00 85 ASP A O 1
ATOM 664 N N . PRO A 1 86 ? -4.185 8.629 -20.503 1.00 97.44 86 PRO A N 1
ATOM 665 C CA . PRO A 1 86 ? -3.314 7.702 -21.220 1.00 97.44 86 PRO A CA 1
ATOM 666 C C . PRO A 1 86 ? -1.828 8.086 -21.207 1.00 97.44 86 PRO A C 1
ATOM 668 O O . PRO A 1 86 ? -0.981 7.191 -21.243 1.00 97.44 86 PRO A O 1
ATOM 671 N N . ALA A 1 87 ? -1.495 9.379 -21.149 1.00 96.94 87 ALA A N 1
ATOM 672 C CA . ALA A 1 87 ? -0.111 9.841 -21.128 1.00 96.94 87 ALA A CA 1
ATOM 673 C C . ALA A 1 87 ? 0.543 9.550 -19.770 1.00 96.94 87 ALA A C 1
ATOM 675 O O . ALA A 1 87 ? 1.640 8.985 -19.733 1.00 96.94 87 ALA A O 1
ATOM 676 N N . THR A 1 88 ? -0.154 9.822 -18.662 1.00 95.81 88 THR A N 1
ATOM 677 C CA . THR A 1 88 ? 0.299 9.449 -17.312 1.00 95.81 88 THR A CA 1
ATOM 678 C C . THR A 1 88 ? 0.470 7.935 -17.183 1.00 95.81 88 THR A C 1
ATOM 680 O O . THR A 1 88 ? 1.487 7.465 -16.667 1.00 95.81 88 THR A O 1
ATOM 683 N N . VAL A 1 89 ? -0.469 7.141 -17.710 1.00 95.56 89 VAL A N 1
ATOM 684 C CA . VAL A 1 89 ? -0.365 5.670 -17.687 1.00 95.56 89 VAL A CA 1
ATOM 685 C C . VAL A 1 89 ? 0.824 5.175 -18.517 1.00 95.56 89 VAL A C 1
ATOM 687 O O . VAL A 1 89 ? 1.535 4.262 -18.090 1.00 95.56 89 VAL A O 1
ATOM 690 N N . ALA A 1 90 ? 1.081 5.769 -19.686 1.00 96.69 90 ALA A N 1
ATOM 691 C CA . ALA A 1 90 ? 2.233 5.419 -20.516 1.00 96.69 90 ALA A CA 1
ATOM 692 C C . ALA A 1 90 ? 3.566 5.747 -19.821 1.00 96.69 90 ALA A C 1
ATOM 694 O O . ALA A 1 90 ? 4.476 4.914 -19.822 1.00 96.69 90 ALA A O 1
ATOM 695 N N . ALA A 1 91 ? 3.660 6.908 -19.167 1.00 95.69 91 ALA A N 1
ATOM 696 C CA . ALA A 1 91 ? 4.820 7.282 -18.362 1.00 95.69 91 ALA A CA 1
ATOM 697 C C . ALA A 1 91 ? 5.028 6.315 -17.182 1.00 95.69 91 ALA A C 1
ATOM 699 O O . ALA A 1 91 ? 6.129 5.795 -16.988 1.00 95.69 91 ALA A O 1
ATOM 700 N N . GLY A 1 92 ? 3.957 5.986 -16.451 1.00 93.88 92 GLY A N 1
ATOM 701 C CA . GLY A 1 92 ? 3.988 5.004 -15.365 1.00 93.88 92 GLY A CA 1
ATOM 702 C C . GLY A 1 92 ? 4.431 3.615 -15.835 1.00 93.88 92 GLY A C 1
ATOM 703 O O . GLY A 1 92 ? 5.224 2.958 -15.162 1.00 93.88 92 GLY A O 1
ATOM 704 N N . ARG A 1 93 ? 4.003 3.182 -17.029 1.00 96.19 93 ARG A N 1
ATOM 705 C CA . ARG A 1 93 ? 4.463 1.925 -17.638 1.00 96.19 93 ARG A CA 1
ATOM 706 C C . ARG A 1 93 ? 5.969 1.936 -17.895 1.00 96.19 93 ARG A C 1
ATOM 708 O O . ARG A 1 93 ? 6.620 0.940 -17.592 1.00 96.19 93 ARG A O 1
ATOM 715 N N . ALA A 1 94 ? 6.517 3.017 -18.448 1.00 96.50 94 ALA A N 1
ATOM 716 C CA . ALA A 1 94 ? 7.954 3.116 -18.706 1.00 96.50 94 ALA A CA 1
ATOM 717 C C . ALA A 1 94 ? 8.764 3.019 -17.402 1.00 96.50 94 ALA A C 1
ATOM 719 O O . ALA A 1 94 ? 9.705 2.229 -17.318 1.00 96.50 94 ALA A O 1
ATOM 720 N N . LEU A 1 95 ? 8.337 3.737 -16.357 1.00 95.31 95 LEU A N 1
ATOM 721 C CA . LEU A 1 95 ? 8.954 3.674 -15.029 1.00 95.31 95 LEU A CA 1
ATOM 722 C C . LEU A 1 95 ? 8.860 2.275 -14.411 1.00 95.31 95 LEU A C 1
ATOM 724 O O . LEU A 1 95 ? 9.846 1.777 -13.868 1.00 95.31 95 LEU A O 1
ATOM 728 N N . TYR A 1 96 ? 7.704 1.619 -14.527 1.00 95.81 96 TYR A N 1
ATOM 729 C CA . TYR A 1 96 ? 7.500 0.267 -14.014 1.00 95.81 96 TYR A CA 1
ATOM 730 C C . TYR A 1 96 ? 8.438 -0.746 -14.681 1.00 95.81 96 TYR A C 1
ATOM 732 O O . TYR A 1 96 ? 9.054 -1.563 -13.996 1.00 95.81 96 TYR A O 1
ATOM 740 N N . GLN A 1 97 ? 8.577 -0.691 -16.010 1.00 96.81 97 GLN A N 1
ATOM 741 C CA . GLN A 1 97 ? 9.474 -1.599 -16.733 1.00 96.81 97 GLN A CA 1
ATOM 742 C C . GLN A 1 97 ? 10.941 -1.371 -16.355 1.00 96.81 97 GLN A C 1
ATOM 744 O O . GLN A 1 97 ? 11.680 -2.339 -16.205 1.00 96.81 97 GLN A O 1
ATOM 749 N N . ALA A 1 98 ? 11.345 -0.115 -16.158 1.00 94.75 98 ALA A N 1
ATOM 750 C CA . ALA A 1 98 ? 12.721 0.224 -15.813 1.00 94.75 98 ALA A CA 1
ATOM 751 C C . ALA A 1 98 ? 13.105 -0.168 -14.374 1.00 94.75 98 ALA A C 1
ATOM 753 O O . ALA A 1 98 ? 14.232 -0.595 -14.150 1.00 94.75 98 ALA A O 1
ATOM 754 N N . ASN A 1 99 ? 12.186 -0.038 -13.410 1.00 93.50 99 ASN A N 1
ATOM 755 C CA . ASN A 1 99 ? 12.535 -0.119 -11.984 1.00 93.50 99 ASN A CA 1
ATOM 756 C C . ASN A 1 99 ? 11.890 -1.301 -11.246 1.00 93.50 99 ASN A C 1
ATOM 758 O O . ASN A 1 99 ? 12.463 -1.834 -10.302 1.00 93.50 99 ASN A O 1
ATOM 762 N N . CYS A 1 100 ? 10.690 -1.723 -11.649 1.00 95.81 100 CYS A N 1
ATOM 763 C CA . CYS A 1 100 ? 9.872 -2.653 -10.863 1.00 95.81 100 CYS A CA 1
ATOM 764 C C . CYS A 1 100 ? 9.838 -4.061 -11.469 1.00 95.81 100 CYS A C 1
ATOM 766 O O . CYS A 1 100 ? 9.788 -5.058 -10.743 1.00 95.81 100 CYS A O 1
ATOM 768 N N . ALA A 1 101 ? 9.864 -4.160 -12.803 1.00 97.31 101 ALA A N 1
ATOM 769 C CA . ALA A 1 101 ? 9.663 -5.414 -13.527 1.00 97.31 101 ALA A CA 1
ATOM 770 C C . ALA A 1 101 ? 10.758 -6.464 -13.272 1.00 97.31 101 ALA A C 1
ATOM 772 O O . ALA A 1 101 ? 10.485 -7.658 -13.393 1.00 97.31 101 ALA A O 1
ATOM 773 N N . ILE A 1 102 ? 11.962 -6.052 -12.858 1.00 96.06 102 ILE A N 1
ATOM 774 C CA . ILE A 1 102 ? 13.048 -6.978 -12.505 1.00 96.06 102 ILE A CA 1
ATOM 775 C C . ILE A 1 102 ? 12.664 -7.918 -11.348 1.00 96.06 102 ILE A C 1
ATOM 777 O O . ILE A 1 102 ? 13.034 -9.092 -11.361 1.00 96.06 102 ILE A O 1
ATOM 781 N N . CYS A 1 103 ? 11.850 -7.438 -10.401 1.00 96.62 103 CYS A N 1
ATOM 782 C CA . CYS A 1 103 ? 11.360 -8.215 -9.259 1.00 96.62 103 CYS A CA 1
ATOM 783 C C . CYS A 1 103 ? 9.890 -8.623 -9.429 1.00 96.62 103 CYS A C 1
ATOM 785 O O . CYS A 1 103 ? 9.533 -9.777 -9.217 1.00 96.62 103 CYS A O 1
ATOM 787 N N . HIS A 1 104 ? 9.016 -7.703 -9.839 1.00 97.38 104 HIS A N 1
ATOM 788 C CA . HIS A 1 104 ? 7.573 -7.965 -9.921 1.00 97.38 104 HIS A CA 1
ATOM 789 C C . HIS A 1 104 ? 7.121 -8.578 -11.255 1.00 97.38 104 HIS A C 1
ATOM 791 O O . HIS A 1 104 ? 5.965 -8.986 -11.377 1.00 97.38 104 HIS A O 1
ATOM 797 N N . GLY A 1 105 ? 8.008 -8.665 -12.248 1.00 97.62 105 GLY A N 1
ATOM 798 C CA . GLY A 1 105 ? 7.706 -9.150 -13.593 1.00 97.62 105 GLY A CA 1
ATOM 799 C C . GLY A 1 105 ? 7.003 -8.099 -14.460 1.00 97.62 105 GLY A C 1
ATOM 800 O O . GLY A 1 105 ? 6.360 -7.180 -13.941 1.00 97.62 105 GLY A O 1
ATOM 801 N N . PRO A 1 106 ? 7.064 -8.216 -15.799 1.00 97.00 106 PRO A N 1
ATOM 802 C CA . PRO A 1 106 ? 6.519 -7.211 -16.719 1.00 97.00 106 PRO A CA 1
ATOM 803 C C . PRO A 1 106 ? 4.993 -7.070 -16.637 1.00 97.00 106 PRO A C 1
ATOM 805 O O . PRO A 1 106 ? 4.456 -6.037 -17.030 1.00 97.00 106 PRO A O 1
ATOM 808 N N . LYS A 1 107 ? 4.300 -8.098 -16.125 1.00 96.88 107 LYS A N 1
ATOM 809 C CA . LYS A 1 107 ? 2.844 -8.126 -15.906 1.00 96.88 107 LYS A CA 1
ATOM 810 C C . LYS A 1 107 ? 2.442 -7.952 -14.433 1.00 96.88 107 LYS A C 1
ATOM 812 O O . LYS A 1 107 ? 1.255 -8.049 -14.126 1.00 96.88 107 LYS A O 1
ATOM 817 N N . GLY A 1 108 ? 3.404 -7.734 -13.533 1.00 97.00 108 GLY A N 1
ATOM 818 C CA . GLY A 1 108 ? 3.145 -7.587 -12.099 1.00 97.00 108 GLY A CA 1
ATOM 819 C C . GLY A 1 108 ? 2.709 -8.870 -11.404 1.00 97.00 108 GLY A C 1
ATOM 820 O O . GLY A 1 108 ? 1.928 -8.800 -10.466 1.00 97.00 108 GLY A O 1
ATOM 821 N N . LEU A 1 109 ? 3.169 -10.039 -11.852 1.00 97.56 109 LEU A N 1
ATOM 822 C CA . LEU A 1 109 ? 2.761 -11.328 -11.284 1.00 97.56 109 LEU A CA 1
ATOM 823 C C . LEU A 1 109 ? 3.664 -11.807 -10.132 1.00 97.56 109 LEU A C 1
ATOM 825 O O . LEU A 1 109 ? 3.372 -12.838 -9.532 1.00 97.56 109 LEU A O 1
ATOM 829 N N . GLY A 1 110 ? 4.728 -11.071 -9.791 1.00 96.81 110 GLY A N 1
ATOM 830 C CA . GLY A 1 110 ? 5.705 -11.496 -8.778 1.00 96.81 110 GLY A CA 1
ATOM 831 C C . GLY A 1 110 ? 6.694 -12.548 -9.301 1.00 96.81 110 GLY A C 1
ATOM 832 O O . GLY A 1 110 ? 7.202 -13.396 -8.562 1.00 96.81 110 GLY A O 1
ATOM 833 N N . ASP A 1 111 ? 6.930 -12.533 -10.610 1.00 96.94 111 ASP A N 1
ATOM 834 C CA . ASP A 1 111 ? 7.701 -13.516 -11.373 1.00 96.94 111 ASP A CA 1
ATOM 835 C C . ASP A 1 111 ? 8.831 -12.878 -12.192 1.00 96.94 111 ASP A C 1
ATOM 837 O O . ASP A 1 111 ? 9.288 -13.450 -13.180 1.00 96.94 111 ASP A O 1
ATOM 841 N N . GLY A 1 112 ? 9.303 -11.698 -11.774 1.00 96.88 112 GLY A N 1
ATOM 842 C CA . GLY A 1 112 ? 10.476 -11.076 -12.378 1.00 96.88 112 GLY A CA 1
ATOM 843 C C . GLY A 1 112 ? 11.726 -11.959 -12.239 1.00 96.88 112 GLY A C 1
ATOM 844 O O . GLY A 1 112 ? 11.778 -12.809 -11.347 1.00 96.88 112 GLY A O 1
ATOM 845 N N . PRO A 1 113 ? 12.758 -11.764 -13.079 1.00 96.31 113 PRO A N 1
ATOM 846 C CA . PRO A 1 113 ? 13.984 -12.564 -13.031 1.00 96.31 113 PRO A CA 1
ATOM 847 C C . PRO A 1 113 ? 14.630 -12.645 -11.640 1.00 96.31 113 PRO A C 1
ATOM 849 O O . PRO A 1 113 ? 15.138 -13.699 -11.265 1.00 96.31 113 PRO A O 1
ATOM 852 N N . ALA A 1 114 ? 14.565 -11.566 -10.851 1.00 95.81 114 ALA A N 1
ATOM 853 C CA . ALA A 1 114 ? 15.091 -11.539 -9.488 1.00 95.81 114 ALA A CA 1
ATOM 854 C C . ALA A 1 114 ? 14.134 -12.151 -8.449 1.00 95.81 114 ALA A C 1
ATOM 856 O O . ALA A 1 114 ? 14.563 -12.487 -7.354 1.00 95.81 114 ALA A O 1
ATOM 857 N N . ALA A 1 115 ? 12.845 -12.338 -8.756 1.00 96.06 115 ALA A N 1
ATOM 858 C CA . ALA A 1 115 ? 11.832 -12.746 -7.777 1.00 96.06 115 ALA A CA 1
ATOM 859 C C . ALA A 1 115 ? 12.176 -14.050 -7.045 1.00 96.06 115 ALA A C 1
ATOM 861 O O . ALA A 1 115 ? 11.873 -14.197 -5.864 1.00 96.06 115 ALA A O 1
ATOM 862 N N . PHE A 1 116 ? 12.794 -15.000 -7.748 1.00 94.19 116 PHE A N 1
ATOM 863 C CA . PHE A 1 116 ? 13.064 -16.345 -7.241 1.00 94.19 116 PHE A CA 1
ATOM 864 C C . PHE A 1 116 ? 14.202 -16.407 -6.215 1.00 94.19 116 PHE A C 1
ATOM 866 O O . PHE A 1 116 ? 14.341 -17.426 -5.543 1.00 94.19 116 PHE A O 1
ATOM 873 N N . THR A 1 117 ? 14.991 -15.339 -6.070 1.00 94.75 117 THR A N 1
ATOM 874 C CA . THR A 1 117 ? 16.065 -15.241 -5.070 1.00 94.75 117 THR A CA 1
ATOM 875 C C . THR A 1 117 ? 15.696 -14.352 -3.880 1.00 94.75 117 THR A C 1
ATOM 877 O O . THR A 1 117 ? 16.472 -14.255 -2.932 1.00 94.75 117 THR A O 1
ATOM 880 N N . LEU A 1 118 ? 14.522 -13.711 -3.899 1.00 94.75 118 LEU A N 1
ATOM 881 C CA . LEU A 1 118 ? 14.068 -12.802 -2.847 1.00 94.75 118 LEU A CA 1
ATOM 882 C C . LEU A 1 118 ? 13.218 -13.522 -1.798 1.00 94.75 118 LEU A C 1
ATOM 884 O O . LEU A 1 118 ? 12.362 -14.347 -2.125 1.00 94.75 118 LEU A O 1
ATOM 888 N N . GLN A 1 119 ? 13.408 -13.147 -0.532 1.00 92.81 119 GLN A N 1
ATOM 889 C CA . GLN A 1 119 ? 12.616 -13.650 0.585 1.00 92.81 119 GLN A CA 1
ATOM 890 C C . GLN A 1 119 ? 12.159 -12.483 1.487 1.00 92.81 119 GLN A C 1
ATOM 892 O O . GLN A 1 119 ? 13.012 -11.802 2.055 1.00 92.81 119 GLN A O 1
ATOM 897 N N . PRO A 1 120 ? 10.839 -12.222 1.616 1.00 91.25 120 PRO A N 1
ATOM 898 C CA . PRO A 1 120 ? 9.743 -12.900 0.919 1.00 91.25 120 PRO A CA 1
ATOM 899 C C . PRO A 1 120 ? 9.746 -12.628 -0.593 1.00 91.25 120 PRO A C 1
ATOM 901 O O . PRO A 1 120 ? 10.265 -11.616 -1.065 1.00 91.25 120 PRO A O 1
ATOM 904 N N . ARG A 1 121 ? 9.136 -13.543 -1.354 1.00 93.00 121 ARG A N 1
ATOM 905 C CA . ARG A 1 121 ? 8.941 -13.372 -2.795 1.00 93.00 121 ARG A CA 1
ATOM 906 C C . ARG A 1 121 ? 7.941 -12.231 -3.058 1.00 93.00 121 ARG A C 1
ATOM 908 O O . ARG A 1 121 ? 6.955 -12.135 -2.325 1.00 93.00 121 ARG A O 1
ATOM 915 N N . PRO A 1 122 ? 8.135 -11.405 -4.104 1.00 94.75 122 PRO A N 1
ATOM 916 C CA . PRO A 1 122 ? 7.170 -10.374 -4.470 1.00 94.75 122 PRO A CA 1
ATOM 917 C C . PRO A 1 122 ? 5.766 -10.939 -4.737 1.00 94.75 122 PRO A C 1
ATOM 919 O O . PRO A 1 122 ? 5.616 -11.972 -5.390 1.00 94.75 122 PRO A O 1
ATOM 922 N N . PHE A 1 123 ? 4.730 -10.245 -4.260 1.00 93.19 123 PHE A N 1
ATOM 923 C CA . PHE A 1 123 ? 3.334 -10.624 -4.495 1.00 93.19 123 PHE A CA 1
ATOM 924 C C . PHE A 1 123 ? 2.892 -10.365 -5.944 1.00 93.19 123 PHE A C 1
ATOM 926 O O . PHE A 1 123 ? 3.427 -9.492 -6.632 1.00 93.19 123 PHE A O 1
ATOM 933 N N . ASN A 1 124 ? 1.841 -11.073 -6.372 1.00 95.62 124 ASN A N 1
ATOM 934 C CA . ASN A 1 124 ? 1.102 -10.737 -7.586 1.00 95.62 124 ASN A CA 1
ATOM 935 C C . ASN A 1 124 ? 0.330 -9.425 -7.368 1.00 95.62 124 ASN A C 1
ATOM 937 O O . ASN A 1 124 ? -0.674 -9.368 -6.653 1.00 95.62 124 ASN A O 1
ATOM 941 N N . LEU A 1 125 ? 0.806 -8.366 -8.013 1.00 95.56 125 LEU A N 1
ATOM 942 C CA . LEU A 1 125 ? 0.275 -7.017 -7.913 1.00 95.56 125 LEU A CA 1
ATOM 943 C C . LEU A 1 125 ? -1.150 -6.911 -8.459 1.00 95.56 125 LEU A C 1
ATOM 945 O O . LEU A 1 125 ? -1.920 -6.118 -7.935 1.00 95.56 125 LEU A O 1
ATOM 949 N N . GLN A 1 126 ? -1.551 -7.732 -9.434 1.00 94.31 126 GLN A N 1
ATOM 950 C CA . GLN A 1 126 ? -2.906 -7.661 -10.003 1.00 94.31 126 GLN A CA 1
ATOM 951 C C . GLN A 1 126 ? -3.995 -7.984 -8.976 1.00 94.31 126 GLN A C 1
ATOM 953 O O . GLN A 1 126 ? -5.097 -7.451 -9.057 1.00 94.31 126 GLN A O 1
ATOM 958 N N . VAL A 1 127 ? -3.682 -8.843 -8.003 1.00 92.38 127 VAL A N 1
ATOM 959 C CA . VAL A 1 127 ? -4.617 -9.223 -6.934 1.00 92.38 127 VAL A CA 1
ATOM 960 C C . VAL A 1 127 ? -4.352 -8.479 -5.631 1.00 92.38 127 VAL A C 1
ATOM 962 O O . VAL A 1 127 ? -5.266 -8.348 -4.821 1.00 92.38 127 VAL A O 1
ATOM 965 N N . HIS A 1 128 ? -3.122 -8.002 -5.421 1.00 89.69 128 HIS A N 1
ATOM 966 C CA . HIS A 1 128 ? -2.720 -7.356 -4.176 1.00 89.69 128 HIS A CA 1
ATOM 967 C C . HIS A 1 128 ? -2.910 -5.835 -4.200 1.00 89.69 128 HIS A C 1
ATOM 969 O O . HIS A 1 128 ? -3.426 -5.281 -3.238 1.00 89.69 128 HIS A O 1
ATOM 975 N N . VAL A 1 129 ? -2.564 -5.156 -5.300 1.00 91.88 129 VAL A N 1
ATOM 976 C CA . VAL A 1 129 ? -2.694 -3.691 -5.428 1.00 91.88 129 VAL A CA 1
ATOM 977 C C . VAL A 1 129 ? -4.129 -3.198 -5.201 1.00 91.88 129 VAL A C 1
ATOM 979 O O . VAL A 1 129 ? -4.283 -2.225 -4.467 1.00 91.88 129 VAL A O 1
ATOM 982 N N . PRO A 1 130 ? -5.190 -3.856 -5.719 1.00 90.94 130 PRO A N 1
ATOM 983 C CA . PRO A 1 130 ? -6.566 -3.409 -5.481 1.00 90.94 130 PRO A CA 1
ATOM 984 C C . PRO A 1 130 ? -7.017 -3.445 -4.012 1.00 90.94 130 PRO A C 1
ATOM 986 O O . PRO A 1 130 ? -8.096 -2.951 -3.701 1.00 90.94 130 PRO A O 1
ATOM 989 N N . GLN A 1 131 ? -6.235 -4.057 -3.117 1.00 88.00 131 GLN A N 1
ATOM 990 C CA . GLN A 1 131 ? -6.556 -4.1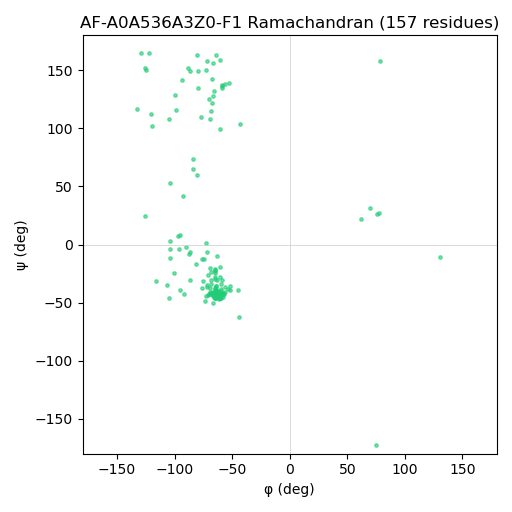73 -1.692 1.00 88.00 131 GLN A CA 1
ATOM 991 C C . GLN A 1 131 ? -6.084 -2.962 -0.873 1.00 88.00 131 GLN A C 1
ATOM 993 O O . GLN A 1 131 ? -6.404 -2.887 0.311 1.00 88.00 131 GLN A O 1
ATOM 998 N N . HIS A 1 132 ? -5.344 -2.030 -1.486 1.00 88.38 132 HIS A N 1
ATOM 999 C CA . HIS A 1 132 ? -4.661 -0.934 -0.795 1.00 88.38 132 HIS A CA 1
ATOM 1000 C C . HIS A 1 132 ? -5.051 0.433 -1.347 1.00 88.38 132 HIS A C 1
ATOM 1002 O O . HIS A 1 132 ? -5.342 0.585 -2.536 1.00 88.38 132 HIS A O 1
ATOM 1008 N N . ALA A 1 133 ? -5.024 1.452 -0.487 1.00 90.06 133 ALA A N 1
ATOM 1009 C CA . ALA A 1 133 ? -5.283 2.823 -0.909 1.00 90.06 133 ALA A CA 1
ATOM 1010 C C . ALA A 1 133 ? -4.102 3.390 -1.731 1.00 90.06 133 ALA A C 1
ATOM 1012 O O . ALA A 1 133 ? -2.947 3.041 -1.468 1.00 90.06 133 ALA A O 1
ATOM 1013 N N . PRO A 1 134 ? -4.338 4.320 -2.681 1.00 90.56 134 PRO A N 1
ATOM 1014 C CA . PRO A 1 134 ? -3.274 4.897 -3.510 1.00 90.56 134 PRO A CA 1
ATOM 1015 C C . PRO A 1 134 ? -2.107 5.492 -2.714 1.00 90.56 134 PRO A C 1
ATOM 1017 O O . PRO A 1 134 ? -0.952 5.326 -3.099 1.00 90.56 134 PRO A O 1
ATOM 1020 N N . GLY A 1 135 ? -2.389 6.150 -1.589 1.00 91.88 135 GLY A N 1
ATOM 1021 C CA . GLY A 1 135 ? -1.345 6.708 -0.735 1.00 91.88 135 GLY A CA 1
ATOM 1022 C C . GLY A 1 135 ? -0.521 5.668 0.031 1.00 91.88 135 GLY A C 1
ATOM 1023 O O . GLY A 1 135 ? 0.648 5.919 0.307 1.00 91.88 135 GLY A O 1
ATOM 1024 N N . GLU A 1 136 ? -1.071 4.483 0.316 1.00 91.81 136 GLU A N 1
AT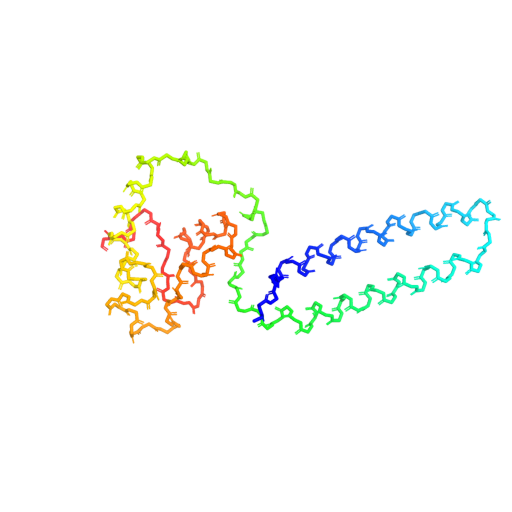OM 1025 C CA . GLU A 1 136 ? -0.305 3.370 0.902 1.00 91.81 136 GLU A CA 1
ATOM 1026 C C . GLU A 1 136 ? 0.671 2.793 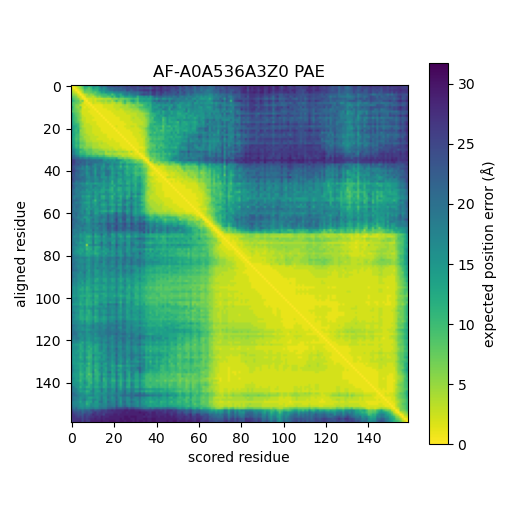-0.125 1.00 91.81 136 GLU A C 1
ATOM 1028 O O . GLU A 1 136 ? 1.847 2.597 0.174 1.00 91.81 136 GLU A O 1
ATOM 1033 N N . LEU A 1 137 ? 0.205 2.607 -1.365 1.00 92.12 137 LEU A N 1
ATOM 1034 C CA . LEU A 1 137 ? 1.054 2.183 -2.478 1.00 92.12 137 LEU A CA 1
ATOM 1035 C C . LEU A 1 137 ? 2.186 3.185 -2.717 1.00 92.12 137 LEU A C 1
ATOM 1037 O O . LEU A 1 137 ? 3.339 2.784 -2.854 1.00 92.12 137 LEU A O 1
ATOM 1041 N N . PHE A 1 138 ? 1.868 4.482 -2.734 1.00 93.06 138 PHE A N 1
ATOM 1042 C CA . PHE A 1 138 ? 2.870 5.535 -2.872 1.00 93.06 138 PHE A CA 1
ATOM 1043 C C . PHE A 1 138 ? 3.900 5.487 -1.740 1.00 93.06 138 PHE A C 1
ATOM 1045 O O . PHE A 1 138 ? 5.091 5.544 -2.022 1.00 93.06 138 PHE A O 1
ATOM 1052 N N . TYR A 1 139 ? 3.457 5.312 -0.491 1.00 92.69 139 TYR A N 1
ATOM 1053 C CA . TYR A 1 139 ? 4.345 5.215 0.667 1.00 92.69 139 TYR A CA 1
ATOM 1054 C C . TYR A 1 139 ? 5.310 4.025 0.568 1.00 92.69 139 TYR A C 1
ATOM 1056 O O . TYR A 1 139 ? 6.507 4.188 0.774 1.00 92.69 139 TYR A O 1
ATOM 1064 N N . TRP A 1 140 ? 4.836 2.831 0.198 1.00 92.25 140 TRP A N 1
ATOM 1065 C CA . TRP A 1 140 ? 5.730 1.675 0.023 1.00 92.25 140 TRP A CA 1
ATOM 1066 C C . TRP A 1 140 ? 6.665 1.813 -1.172 1.00 92.25 140 TRP A C 1
ATOM 1068 O O . TRP A 1 140 ? 7.775 1.293 -1.140 1.00 92.25 140 TRP A O 1
ATOM 1078 N N . ILE A 1 141 ? 6.246 2.510 -2.228 1.00 93.44 141 ILE A N 1
ATOM 1079 C CA . ILE A 1 141 ? 7.135 2.821 -3.347 1.00 93.44 141 ILE A CA 1
ATOM 1080 C C . ILE A 1 141 ? 8.203 3.828 -2.901 1.00 93.44 141 ILE A C 1
ATOM 1082 O O . ILE A 1 141 ? 9.369 3.646 -3.240 1.00 93.44 141 ILE A O 1
ATOM 1086 N N . SER A 1 142 ? 7.843 4.864 -2.136 1.00 91.62 142 SER A N 1
ATOM 1087 C CA . SER A 1 142 ? 8.773 5.927 -1.737 1.00 91.62 142 SER A CA 1
ATOM 1088 C C . SER A 1 142 ? 9.733 5.511 -0.627 1.00 91.62 142 SER A C 1
ATOM 1090 O O . SER A 1 142 ? 10.897 5.887 -0.685 1.00 91.62 142 SER A O 1
ATOM 1092 N N . GLU A 1 143 ? 9.270 4.719 0.342 1.00 91.38 143 GLU A N 1
ATOM 1093 C CA . GLU A 1 143 ? 10.037 4.313 1.532 1.00 91.38 143 GLU A CA 1
ATOM 1094 C C . GLU A 1 143 ? 10.551 2.868 1.466 1.00 91.38 143 GLU A C 1
ATOM 1096 O O . GLU A 1 143 ? 11.376 2.453 2.281 1.00 91.38 143 GLU A O 1
ATOM 1101 N N . GLY A 1 144 ? 10.075 2.082 0.501 1.00 92.12 144 GLY A N 1
ATOM 1102 C CA . GLY A 1 144 ? 10.282 0.640 0.485 1.00 92.12 144 GLY A CA 1
ATOM 1103 C C . GLY A 1 144 ? 9.402 -0.070 1.513 1.00 92.12 144 GLY A C 1
ATOM 1104 O O . GLY A 1 144 ? 8.524 0.516 2.154 1.00 92.12 144 GLY A O 1
ATOM 1105 N N . VAL A 1 145 ? 9.637 -1.371 1.680 1.00 90.69 145 VAL A N 1
ATOM 1106 C CA . VAL A 1 145 ? 8.907 -2.183 2.658 1.00 90.69 145 VAL A CA 1
ATOM 1107 C C . VAL A 1 145 ? 9.884 -2.782 3.658 1.00 90.69 145 VAL A C 1
ATOM 1109 O O . VAL A 1 145 ? 10.686 -3.658 3.326 1.00 90.69 145 VAL A O 1
ATOM 1112 N N . VAL A 1 146 ? 9.786 -2.316 4.906 1.00 85.69 146 VAL A N 1
ATOM 1113 C CA . VAL A 1 146 ? 10.639 -2.742 6.023 1.00 85.69 146 VAL A CA 1
ATOM 1114 C C . VAL A 1 146 ? 10.629 -4.265 6.163 1.00 85.69 146 VAL A C 1
ATOM 1116 O O . VAL A 1 146 ? 9.586 -4.906 6.041 1.00 85.69 146 VAL A O 1
ATOM 1119 N N . SER A 1 147 ? 11.807 -4.837 6.426 1.00 85.56 147 SER A N 1
ATOM 1120 C CA . SER A 1 147 ? 12.010 -6.285 6.572 1.00 85.56 147 SER A CA 1
ATOM 1121 C C . SER A 1 147 ? 11.687 -7.102 5.314 1.00 85.56 147 SER A C 1
ATOM 1123 O O . SER A 1 147 ? 11.470 -8.309 5.400 1.00 85.56 147 SER A O 1
ATOM 1125 N N . THR A 1 148 ? 11.698 -6.468 4.139 1.00 89.88 148 THR A N 1
ATOM 1126 C CA . THR A 1 148 ? 11.652 -7.152 2.843 1.00 89.88 148 THR A CA 1
ATOM 1127 C C . THR A 1 148 ? 12.766 -6.647 1.925 1.00 89.88 148 THR A C 1
ATOM 1129 O O . THR A 1 148 ? 13.329 -5.580 2.172 1.00 89.88 148 THR A O 1
ATOM 1132 N N . PRO A 1 149 ? 13.069 -7.363 0.831 1.00 91.81 149 PRO A N 1
ATOM 1133 C CA . PRO A 1 149 ? 14.014 -6.883 -0.170 1.00 91.81 149 PRO A CA 1
ATOM 1134 C C . PRO A 1 149 ? 13.503 -5.733 -1.049 1.00 91.81 149 PRO A C 1
ATOM 1136 O O . PRO A 1 149 ? 14.221 -5.339 -1.960 1.00 91.81 149 PRO A O 1
ATOM 1139 N N . MET A 1 150 ? 12.275 -5.233 -0.851 1.00 94.12 150 MET A N 1
ATOM 1140 C CA . MET A 1 150 ? 11.720 -4.141 -1.656 1.00 94.12 150 MET A CA 1
ATOM 1141 C C . MET A 1 150 ? 12.327 -2.798 -1.216 1.00 94.12 150 MET A C 1
ATOM 1143 O O . MET A 1 150 ? 12.004 -2.324 -0.121 1.00 94.12 150 MET A O 1
ATOM 1147 N N . PRO A 1 151 ? 13.185 -2.170 -2.044 1.00 92.75 151 PRO A N 1
ATOM 1148 C CA . PRO A 1 151 ? 13.857 -0.936 -1.675 1.00 92.75 151 PRO A CA 1
ATOM 1149 C C . PRO A 1 151 ? 12.945 0.278 -1.868 1.00 92.75 151 PRO A C 1
ATOM 1151 O O . PRO A 1 151 ? 11.959 0.239 -2.606 1.00 92.75 151 PRO A O 1
ATOM 1154 N N . ALA A 1 152 ? 13.339 1.383 -1.245 1.00 92.19 152 ALA A N 1
ATOM 1155 C CA . ALA A 1 152 ? 12.785 2.699 -1.511 1.00 92.19 152 ALA A CA 1
ATOM 1156 C C . ALA A 1 152 ? 13.139 3.163 -2.934 1.00 92.19 152 ALA A C 1
ATOM 1158 O O . ALA A 1 152 ? 14.314 3.194 -3.305 1.00 92.19 152 ALA A O 1
ATOM 1159 N N . CYS A 1 153 ? 12.147 3.582 -3.720 1.00 82.75 153 CYS A N 1
ATOM 1160 C CA . CYS A 1 153 ? 12.357 4.253 -5.003 1.00 82.75 153 CYS A CA 1
ATOM 1161 C C . CYS A 1 153 ? 12.592 5.753 -4.773 1.00 82.75 153 CYS A C 1
ATOM 1163 O O . CYS A 1 153 ? 11.789 6.597 -5.172 1.00 82.75 153 CYS A O 1
ATOM 1165 N N . THR A 1 154 ? 13.691 6.101 -4.102 1.00 66.38 154 THR A N 1
ATOM 1166 C CA . THR A 1 154 ? 14.097 7.504 -3.949 1.00 66.38 154 THR A CA 1
ATOM 1167 C C . THR A 1 154 ? 14.801 8.006 -5.214 1.00 66.38 154 THR A C 1
ATOM 1169 O O . THR A 1 154 ? 15.477 7.217 -5.893 1.00 66.38 154 THR A O 1
ATOM 1172 N N . PRO A 1 155 ? 14.697 9.310 -5.547 1.00 50.59 155 PRO A N 1
ATOM 1173 C CA . PRO A 1 155 ? 15.472 9.914 -6.627 1.00 50.59 155 PRO A CA 1
ATOM 1174 C C . PRO A 1 155 ? 16.973 9.773 -6.325 1.00 50.59 155 PRO A C 1
ATOM 1176 O O . PRO A 1 155 ? 17.527 10.515 -5.520 1.00 50.59 155 PRO A O 1
ATOM 1179 N N . GLY A 1 156 ? 17.629 8.782 -6.935 1.00 49.38 156 GLY A N 1
ATOM 1180 C CA . GLY A 1 156 ? 19.050 8.486 -6.719 1.00 49.38 156 GLY A CA 1
ATOM 1181 C C . GLY A 1 156 ? 19.384 7.023 -6.421 1.00 49.38 156 GLY A C 1
ATOM 1182 O O . GLY A 1 156 ? 20.556 6.673 -6.493 1.00 49.38 156 GLY A O 1
ATOM 1183 N N . SER A 1 157 ? 18.389 6.170 -6.158 1.00 51.06 157 SER A N 1
ATOM 1184 C CA . SER A 1 157 ? 18.580 4.722 -5.932 1.00 51.06 157 SER A CA 1
ATOM 1185 C C . SER A 1 157 ? 18.943 3.921 -7.197 1.00 51.06 157 SER A C 1
ATOM 1187 O O . SER A 1 157 ? 19.276 2.744 -7.106 1.00 51.06 157 SER A O 1
ATOM 1189 N N . SER A 1 158 ? 18.929 4.561 -8.371 1.00 44.97 158 SER A N 1
ATOM 1190 C CA . SER A 1 158 ? 19.350 3.997 -9.660 1.00 44.97 158 SER A CA 1
ATOM 1191 C C . SER A 1 158 ? 20.729 4.518 -10.102 1.00 44.97 158 SER A C 1
ATOM 1193 O O . SER A 1 158 ? 20.865 5.068 -11.201 1.00 44.97 158 SER A O 1
ATOM 1195 N N . ARG A 1 159 ? 21.744 4.409 -9.239 1.00 38.91 159 ARG A N 1
ATOM 1196 C CA . ARG A 1 159 ? 23.153 4.585 -9.618 1.00 38.91 159 ARG A CA 1
ATOM 1197 C C . ARG A 1 159 ? 23.999 3.425 -9.130 1.00 38.91 159 ARG A C 1
ATOM 1199 O O . ARG A 1 159 ? 23.841 3.059 -7.948 1.00 38.91 159 ARG A O 1
#

Nearest PDB structures (foldseek):
  7o9u-assembly1_A  TM=7.554E-01  e=7.644E-03  Thioalkalivibrio paradoxus ARh 1
  6r1m-assembly1_A  TM=7.972E-01  e=2.813E+00  Escherichia coli
  6r1m-assembly1_B  TM=8.817E-01  e=5.049E+00  Escherichia coli

Sequence (159 aa):
MTFPISRQGLEQIAIVLAVGAALFAIFAVVSWRRGRDWRRFAQSAGFIGALILVDLGLAYTVAPNIPTPPVPFFVRFLQNPTPNDPATVAAGRALYQANCAICHGPKGLGDGPAAFTLQPRPFNLQVHVPQHAPGELFYWISEGVVSTPMPACTPGSSR

Mean predicted aligned error: 11.74 Å

Foldseek 3Di:
DDDLQDLVNLVVVLVVLVVVLVVLVVVLVVVVVVPDDVVVSVVVNVVSVVVNVVSVVCNVVPVVPHPDFDDPPCLLVDDDPDDPDPVVVVVVLVVCVVPPCQQLNSQSCLDHVCQVVWVVGRHRCVVVVVSGGPSSVVCCQQCNGPPTPGHHPHPPPPD

Radius of gyration: 22.76 Å; Cα contacts (8 Å, |Δi|>4): 123; chains: 1; bounding box: 61×32×56 Å

Solvent-accessible surface area (backbone atoms only — not comparable to full-atom values): 9320 Å² total; per-residue (Å²): 139,79,81,92,64,53,75,61,52,54,53,51,51,47,50,53,51,52,53,51,50,52,54,47,56,50,51,48,54,57,41,53,79,67,74,53,72,62,68,65,52,53,53,53,53,51,50,51,52,51,50,52,51,49,48,52,51,48,47,66,66,50,54,82,73,54,95,65,83,90,73,69,78,70,38,57,72,38,71,75,88,69,69,95,44,73,65,50,52,52,52,51,49,54,53,38,58,75,72,42,17,52,35,26,16,90,80,28,61,21,66,9,86,51,14,85,80,42,70,68,56,48,64,39,40,81,74,49,52,82,77,55,44,64,24,47,55,50,46,39,45,49,66,15,41,89,94,42,81,50,66,40,65,45,99,70,71,89,116

pLDDT: mean 81.4, std 15.1, range [35.0, 97.62]